Protein AF-A0A085ZNU3-F1 (afdb_monomer_lite)

Secondary structure (DSSP, 8-state):
-HHHHHHHHHHHHHHHHHHHHHHHHHHHHH----S-HHHHHHHHHHHHHHHHHHHHHHHHHHHHHHHGGGGGSHHHHHSHHHHHHHHHHHHHHHHHHHHHHHHHHHHTT---HHHHHHHHHHHHHHHHHHHHHHHHHHHHHHHHHHHHHHHH-

Sequence (153 aa):
MKKIVFRFWIINFLISIALFFIYRIVIAATKTFDGNFFEELIQILELLLNIGFALIYLIAMVISSFAILLNLIEKIRNNFYWSLLAFVGIPSFWVIFIIIKALIDALADNLSILTTLAIFSILYLFLTTIQFLLFRKKINKTLDIETKIEVTN

Organism: NCBI:txid362418

Foldseek 3Di:
DQVLLVVLLVVQLVLLVVLLVVLVVVVVVPDDDDDDPVVNVVVVVLVVVLVVVSVVSSVLSNVLSVLSVVCVDVVQVVDLVSNLCSQQVSLVVVLVVLVVVCVVCVVVVNNDSSVSVSVSSVVSNVVSNVSSVVSVVVVVVVVVVVVVVVVVD

Radius of gyration: 20.2 Å; chains: 1; bounding box: 60×24×59 Å

Structure (mmCIF, N/CA/C/O backbone):
data_AF-A0A085ZNU3-F1
#
_entry.id   AF-A0A085ZNU3-F1
#
loop_
_atom_site.group_PDB
_atom_site.id
_atom_site.type_symbol
_atom_site.label_atom_id
_atom_site.label_alt_id
_atom_site.label_comp_id
_atom_site.label_asym_id
_atom_site.label_entity_id
_atom_site.label_seq_id
_atom_site.pdbx_PDB_ins_code
_atom_site.Cartn_x
_atom_site.Cartn_y
_atom_site.Cartn_z
_atom_site.occupancy
_atom_site.B_iso_or_equiv
_atom_site.auth_seq_id
_atom_site.auth_comp_id
_atom_site.auth_asym_id
_atom_site.auth_atom_id
_atom_site.pdbx_PDB_model_num
ATOM 1 N N . MET A 1 1 ? -10.595 -2.964 20.293 1.00 87.25 1 MET A N 1
ATOM 2 C CA . MET A 1 1 ? -10.231 -2.304 19.009 1.00 87.25 1 MET A CA 1
ATOM 3 C C . MET A 1 1 ? -8.748 -2.386 18.597 1.00 87.25 1 MET A C 1
ATOM 5 O O . MET A 1 1 ? -8.494 -2.739 17.450 1.00 87.25 1 MET A O 1
ATOM 9 N N . LYS A 1 2 ? -7.757 -2.122 19.473 1.00 90.94 2 LYS A N 1
ATOM 10 C CA . LYS A 1 2 ? -6.314 -2.077 19.103 1.00 90.94 2 LYS A CA 1
ATOM 11 C C . LYS A 1 2 ? -5.798 -3.329 18.368 1.00 90.94 2 LYS A C 1
ATOM 13 O O . LYS A 1 2 ? -5.146 -3.209 17.338 1.00 90.94 2 LYS A O 1
ATOM 18 N N . LYS A 1 3 ? -6.166 -4.530 18.838 1.00 93.19 3 LYS A N 1
ATOM 19 C CA . LYS A 1 3 ? -5.802 -5.818 18.207 1.00 93.19 3 LYS A CA 1
ATOM 20 C C . LYS A 1 3 ? -6.279 -5.936 16.752 1.00 93.19 3 LYS A C 1
ATOM 22 O O . LYS A 1 3 ? -5.603 -6.558 15.941 1.00 93.19 3 LYS A O 1
ATOM 27 N N . ILE A 1 4 ? -7.429 -5.341 16.417 1.00 93.62 4 ILE A N 1
ATOM 28 C CA . ILE A 1 4 ? -7.954 -5.325 15.045 1.00 93.62 4 ILE A CA 1
ATOM 29 C C . ILE A 1 4 ? -7.039 -4.457 14.179 1.00 93.62 4 ILE A C 1
ATOM 31 O O . ILE A 1 4 ? -6.540 -4.943 13.173 1.00 93.62 4 ILE A O 1
ATOM 35 N N . VAL A 1 5 ? -6.751 -3.224 14.607 1.00 94.81 5 VAL A N 1
ATOM 36 C CA . VAL A 1 5 ? -5.871 -2.298 13.869 1.00 94.81 5 VAL A CA 1
ATOM 37 C C . VAL A 1 5 ? -4.495 -2.918 13.621 1.00 94.81 5 VAL A C 1
ATOM 39 O O . VAL A 1 5 ? -4.062 -2.983 12.475 1.00 94.81 5 VAL A O 1
ATOM 42 N N . PHE A 1 6 ? -3.856 -3.471 14.658 1.00 95.88 6 PHE A N 1
ATOM 43 C CA . PHE A 1 6 ? -2.556 -4.139 14.524 1.00 95.88 6 PHE A CA 1
ATOM 44 C C . PHE A 1 6 ? -2.590 -5.331 13.564 1.00 95.88 6 PHE A C 1
ATOM 46 O O . PHE A 1 6 ? -1.680 -5.491 12.757 1.00 95.88 6 PHE A O 1
ATOM 53 N N . ARG A 1 7 ? -3.647 -6.153 13.601 1.00 96.00 7 ARG A N 1
ATOM 54 C CA . ARG A 1 7 ? -3.801 -7.274 12.664 1.00 96.00 7 ARG A CA 1
ATOM 55 C C . ARG A 1 7 ? -3.842 -6.789 11.216 1.00 96.00 7 ARG A C 1
ATOM 57 O O . ARG A 1 7 ? -3.200 -7.386 10.359 1.00 96.00 7 ARG A O 1
ATOM 64 N N . PHE A 1 8 ? -4.604 -5.734 10.942 1.00 96.19 8 PHE A N 1
ATOM 65 C CA . PHE A 1 8 ? -4.698 -5.168 9.598 1.00 96.19 8 PHE A CA 1
ATOM 66 C C . PHE A 1 8 ? -3.382 -4.507 9.165 1.00 96.19 8 PHE A C 1
ATOM 68 O O . PHE A 1 8 ? -2.949 -4.723 8.039 1.00 96.19 8 PHE A O 1
ATOM 75 N N . TRP A 1 9 ? -2.689 -3.813 10.066 1.00 96.94 9 TRP A N 1
ATOM 76 C CA . TRP A 1 9 ? -1.348 -3.290 9.800 1.00 96.94 9 TRP A CA 1
ATOM 77 C C . TRP A 1 9 ? -0.354 -4.396 9.398 1.00 96.94 9 TRP A C 1
ATOM 79 O O . TRP A 1 9 ? 0.253 -4.299 8.334 1.00 96.94 9 TRP A O 1
ATOM 89 N N . ILE A 1 10 ? -0.260 -5.493 10.166 1.00 96.62 10 ILE A N 1
ATOM 90 C CA . ILE A 1 10 ? 0.638 -6.624 9.848 1.00 96.62 10 ILE A CA 1
ATOM 91 C C . ILE A 1 10 ? 0.309 -7.223 8.478 1.00 96.62 10 ILE A C 1
ATOM 93 O O . ILE A 1 10 ? 1.210 -7.486 7.689 1.00 96.62 10 ILE A O 1
ATOM 97 N N . ILE A 1 11 ? -0.977 -7.426 8.172 1.00 96.06 11 ILE A N 1
ATOM 98 C CA . ILE A 1 11 ? -1.389 -7.964 6.867 1.00 96.06 11 ILE A CA 1
ATOM 99 C C . ILE A 1 11 ? -0.941 -7.029 5.735 1.00 96.06 11 ILE A C 1
ATOM 101 O O . ILE A 1 11 ? -0.432 -7.507 4.728 1.00 96.06 11 ILE A O 1
ATOM 105 N N . ASN A 1 12 ? -1.090 -5.711 5.898 1.00 96.38 12 ASN A N 1
ATOM 106 C CA . ASN A 1 12 ? -0.682 -4.743 4.877 1.00 96.38 12 ASN A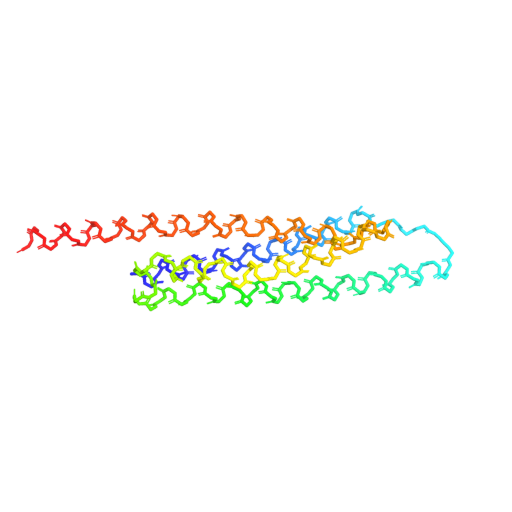 CA 1
ATOM 107 C C . ASN A 1 12 ? 0.843 -4.718 4.675 1.00 96.38 12 ASN A C 1
ATOM 109 O O . ASN A 1 12 ? 1.337 -4.712 3.546 1.00 96.38 12 ASN A O 1
ATOM 113 N N . PHE A 1 13 ? 1.588 -4.778 5.777 1.00 94.94 13 PHE A N 1
ATOM 114 C CA . PHE A 1 13 ? 3.041 -4.883 5.766 1.00 94.94 13 PHE A CA 1
ATOM 115 C C . PHE A 1 13 ? 3.513 -6.151 5.034 1.00 94.94 13 PHE A C 1
ATOM 117 O O . PHE A 1 13 ? 4.377 -6.080 4.161 1.00 94.94 13 PHE A O 1
ATOM 124 N N . LEU A 1 14 ? 2.890 -7.301 5.313 1.00 95.81 14 LEU A N 1
ATOM 125 C CA . LEU A 1 14 ? 3.184 -8.557 4.616 1.00 95.81 14 LEU A CA 1
ATOM 126 C C . LEU A 1 14 ? 2.823 -8.501 3.127 1.00 95.81 14 LEU A C 1
ATOM 128 O O . LEU A 1 14 ? 3.588 -9.008 2.313 1.00 95.81 14 LEU A O 1
ATOM 132 N N . ILE A 1 15 ? 1.707 -7.860 2.757 1.00 94.19 15 ILE A N 1
ATOM 133 C CA . ILE A 1 15 ? 1.345 -7.626 1.348 1.00 94.19 15 ILE A CA 1
ATOM 134 C C . ILE A 1 15 ? 2.434 -6.809 0.644 1.00 94.19 15 ILE A C 1
ATOM 136 O O . ILE A 1 15 ? 2.837 -7.165 -0.461 1.00 94.19 15 ILE A O 1
ATOM 140 N N . SER A 1 16 ? 2.939 -5.754 1.288 1.00 92.44 16 SER A N 1
ATOM 141 C CA . SER A 1 16 ? 4.003 -4.906 0.735 1.00 92.44 16 SER A CA 1
ATOM 142 C C . SER A 1 16 ? 5.280 -5.705 0.460 1.00 92.44 16 SER A C 1
ATOM 144 O O . SER A 1 16 ? 5.848 -5.620 -0.628 1.00 92.44 16 SER A O 1
ATOM 146 N N . ILE A 1 17 ? 5.695 -6.540 1.419 1.00 91.75 17 ILE A N 1
ATOM 147 C CA . ILE A 1 17 ? 6.855 -7.428 1.267 1.00 91.75 17 ILE A CA 1
ATOM 148 C C . ILE A 1 17 ? 6.615 -8.468 0.164 1.00 91.75 17 ILE A C 1
ATOM 150 O O . ILE A 1 17 ? 7.479 -8.678 -0.687 1.00 91.75 17 ILE A O 1
ATOM 154 N N . ALA A 1 18 ? 5.447 -9.112 0.157 1.00 93.38 18 ALA A N 1
ATOM 155 C CA . ALA A 1 18 ? 5.113 -10.138 -0.825 1.00 93.38 18 ALA A CA 1
ATOM 156 C C . ALA A 1 18 ? 5.123 -9.574 -2.251 1.00 93.38 18 ALA A C 1
ATOM 158 O O . ALA A 1 18 ? 5.757 -10.152 -3.132 1.00 93.38 18 ALA A O 1
ATOM 159 N N . LEU A 1 19 ? 4.488 -8.419 -2.474 1.00 90.94 19 LEU A N 1
ATOM 160 C CA . LEU A 1 19 ? 4.480 -7.756 -3.779 1.00 90.94 19 LEU A CA 1
ATOM 161 C C . LEU A 1 19 ? 5.887 -7.387 -4.246 1.00 90.94 19 LEU A C 1
ATOM 163 O O . LEU A 1 19 ? 6.185 -7.564 -5.423 1.00 90.94 19 LEU A O 1
ATOM 167 N N . PHE A 1 20 ? 6.763 -6.943 -3.343 1.00 90.31 20 PHE A N 1
ATOM 168 C CA . PHE A 1 20 ? 8.159 -6.672 -3.678 1.00 90.31 20 PHE A CA 1
ATOM 169 C C . PHE A 1 20 ? 8.898 -7.928 -4.163 1.00 90.31 20 PHE A C 1
ATOM 171 O O . PHE A 1 20 ? 9.569 -7.885 -5.195 1.00 90.31 20 PHE A O 1
ATOM 178 N N . PHE A 1 21 ? 8.755 -9.060 -3.468 1.00 89.12 21 PHE A N 1
ATOM 179 C CA . PHE A 1 21 ? 9.391 -10.309 -3.899 1.00 89.12 21 PHE A CA 1
ATOM 180 C C . PHE A 1 21 ? 8.837 -10.812 -5.235 1.00 89.12 21 PHE A C 1
ATOM 182 O O . PHE A 1 21 ? 9.619 -11.191 -6.105 1.00 89.12 21 PHE A O 1
ATOM 189 N N . ILE A 1 22 ? 7.517 -10.764 -5.432 1.00 90.38 22 ILE A N 1
ATOM 190 C CA . ILE A 1 22 ? 6.889 -11.156 -6.703 1.00 90.38 22 ILE A CA 1
ATOM 191 C C . ILE A 1 22 ? 7.387 -10.244 -7.835 1.00 90.38 22 ILE A C 1
ATOM 193 O O . ILE A 1 22 ? 7.805 -10.748 -8.874 1.00 90.38 22 ILE A O 1
ATOM 197 N N . TYR A 1 23 ? 7.430 -8.926 -7.623 1.00 85.94 23 TYR A N 1
ATOM 198 C CA . TYR A 1 23 ? 7.989 -7.967 -8.582 1.00 85.94 23 TYR A CA 1
ATOM 199 C C . TYR A 1 23 ? 9.434 -8.322 -8.963 1.00 85.94 23 TYR A C 1
ATOM 201 O O . TYR A 1 23 ? 9.776 -8.371 -10.144 1.00 85.94 23 TYR A O 1
ATOM 209 N N . ARG A 1 24 ? 10.283 -8.638 -7.976 1.00 85.25 24 ARG A N 1
ATOM 210 C CA . ARG A 1 24 ? 11.680 -9.032 -8.220 1.00 85.25 24 ARG A CA 1
ATOM 211 C C . ARG A 1 24 ? 11.795 -10.317 -9.034 1.00 85.25 24 ARG A C 1
ATOM 213 O O . ARG A 1 24 ? 12.642 -10.373 -9.922 1.00 85.25 24 ARG A O 1
ATOM 220 N N . ILE A 1 25 ? 10.957 -11.314 -8.754 1.00 85.06 25 ILE A N 1
ATOM 221 C CA . ILE A 1 25 ? 10.929 -12.577 -9.505 1.00 85.06 25 ILE A CA 1
ATOM 222 C C . ILE A 1 25 ? 10.514 -12.325 -10.957 1.00 85.06 25 ILE A C 1
ATOM 224 O O . ILE A 1 25 ? 11.186 -12.807 -11.865 1.00 85.06 25 ILE A O 1
ATOM 228 N N . VAL A 1 26 ? 9.458 -11.535 -11.182 1.00 83.75 26 VAL A N 1
ATOM 229 C CA . VAL A 1 26 ? 8.979 -11.195 -12.533 1.00 83.75 26 VAL A CA 1
ATOM 230 C C . VAL A 1 26 ? 10.084 -10.523 -13.345 1.00 83.75 26 VAL A C 1
ATOM 232 O O . VAL A 1 26 ? 10.346 -10.929 -14.470 1.00 83.75 26 VAL A O 1
ATOM 235 N N . ILE A 1 27 ? 10.791 -9.558 -12.755 1.00 79.12 27 ILE A N 1
ATOM 236 C CA . ILE A 1 27 ? 11.877 -8.854 -13.446 1.00 79.12 27 ILE A CA 1
ATOM 237 C C . ILE A 1 27 ? 13.075 -9.756 -13.733 1.00 79.12 27 ILE A C 1
ATOM 239 O O . ILE A 1 27 ? 13.662 -9.665 -14.812 1.00 79.12 27 ILE A O 1
ATOM 243 N N . ALA A 1 28 ? 13.443 -10.621 -12.787 1.00 77.75 28 ALA A N 1
ATOM 244 C CA . ALA A 1 28 ? 14.527 -11.576 -12.989 1.00 77.75 28 ALA A CA 1
ATOM 245 C C . ALA A 1 28 ? 14.204 -12.574 -14.113 1.00 77.75 28 ALA A C 1
ATOM 247 O O . ALA A 1 28 ? 15.091 -12.918 -14.883 1.00 77.75 28 ALA A O 1
ATOM 248 N N . ALA A 1 29 ? 12.940 -12.992 -14.241 1.00 76.50 29 ALA A N 1
ATOM 249 C CA . ALA A 1 29 ? 12.498 -13.905 -15.294 1.00 76.50 29 ALA A CA 1
ATOM 250 C C . ALA A 1 29 ? 12.469 -13.261 -16.693 1.00 76.50 29 ALA A C 1
ATOM 252 O O . ALA A 1 29 ? 12.546 -13.971 -17.690 1.00 76.50 29 ALA A O 1
ATOM 253 N N . THR A 1 30 ? 12.355 -11.932 -16.779 1.00 70.69 30 THR A N 1
ATOM 254 C CA . THR A 1 30 ? 12.273 -11.207 -18.060 1.00 70.69 30 THR A CA 1
ATOM 255 C C . THR A 1 30 ? 13.619 -10.767 -18.639 1.00 70.69 30 THR A C 1
ATOM 257 O O . THR A 1 30 ? 13.641 -10.283 -19.766 1.00 70.69 30 THR A O 1
ATOM 260 N N . LYS A 1 31 ? 14.735 -10.891 -17.905 1.00 67.31 31 LYS A N 1
ATOM 261 C CA . LYS A 1 31 ? 16.060 -10.468 -18.392 1.00 67.31 31 LYS A CA 1
ATOM 262 C C . LYS A 1 31 ? 16.875 -11.661 -18.896 1.00 67.31 31 LYS A C 1
ATOM 264 O O . LYS A 1 31 ? 17.201 -12.554 -18.120 1.00 67.31 31 LYS A O 1
ATOM 269 N N . THR A 1 32 ? 17.249 -11.636 -20.172 1.00 64.19 32 THR A N 1
ATOM 270 C CA . THR A 1 32 ? 18.228 -12.543 -20.787 1.00 64.19 32 THR A CA 1
ATOM 271 C C . THR A 1 32 ? 19.523 -11.778 -21.043 1.00 64.19 32 THR A C 1
ATOM 273 O O . THR A 1 32 ? 19.492 -10.724 -21.675 1.00 64.19 32 THR A O 1
ATOM 276 N N . PHE A 1 33 ? 20.646 -12.284 -20.528 1.00 65.19 33 PHE A N 1
ATOM 277 C CA . PHE A 1 33 ? 21.970 -11.729 -20.808 1.00 65.19 33 PHE A CA 1
ATOM 278 C C . PHE A 1 33 ? 22.476 -12.321 -22.120 1.00 65.19 33 PHE A C 1
ATOM 280 O O . PHE A 1 33 ? 23.063 -13.397 -22.120 1.00 65.19 33 PHE A O 1
ATOM 287 N N . ASP A 1 34 ? 22.208 -11.629 -23.220 1.00 67.31 34 ASP A N 1
ATOM 288 C CA . ASP A 1 34 ? 22.851 -11.875 -24.508 1.00 67.31 34 ASP A CA 1
ATOM 289 C C . ASP A 1 34 ? 23.507 -10.565 -24.957 1.00 67.31 34 ASP A C 1
ATOM 291 O O . ASP A 1 34 ? 22.882 -9.501 -24.874 1.00 67.31 34 ASP A O 1
ATOM 295 N N . GLY A 1 35 ? 24.770 -10.629 -25.389 1.00 72.88 35 GLY A N 1
ATOM 296 C CA . GLY A 1 35 ? 25.496 -9.461 -25.885 1.00 72.88 35 GLY A CA 1
ATOM 297 C C . GLY A 1 35 ? 27.016 -9.535 -25.744 1.00 72.88 35 GLY A C 1
ATOM 298 O O . GLY A 1 35 ? 27.583 -10.510 -25.256 1.00 72.88 35 GLY A O 1
ATOM 299 N N . ASN A 1 36 ? 27.689 -8.486 -26.207 1.00 86.12 36 ASN A N 1
ATOM 300 C CA . ASN A 1 36 ? 29.129 -8.278 -26.005 1.00 86.12 36 ASN A CA 1
ATOM 301 C C . ASN A 1 36 ? 29.416 -7.627 -24.627 1.00 86.12 36 ASN A C 1
ATOM 303 O O . ASN A 1 36 ? 28.514 -7.138 -23.953 1.00 86.12 36 ASN A O 1
ATOM 307 N N . PHE A 1 37 ? 30.685 -7.581 -24.199 1.00 84.06 37 PHE A N 1
ATOM 308 C CA . PHE A 1 37 ? 31.079 -7.098 -22.857 1.00 84.06 37 PHE A CA 1
ATOM 309 C C . PHE A 1 37 ? 30.545 -5.693 -22.500 1.00 84.06 37 PHE A C 1
ATOM 311 O O . PHE A 1 37 ? 30.263 -5.400 -21.339 1.00 84.06 37 PHE A O 1
ATOM 318 N N . PHE A 1 38 ? 30.400 -4.804 -23.490 1.00 84.56 38 PHE A N 1
ATOM 319 C CA . PHE A 1 38 ? 29.857 -3.461 -23.268 1.00 84.56 38 PHE A CA 1
ATOM 320 C C . PHE A 1 38 ? 28.339 -3.482 -23.032 1.00 84.56 38 PHE A C 1
ATOM 322 O O . PHE A 1 38 ? 27.847 -2.797 -22.133 1.00 84.56 38 PHE A O 1
ATOM 329 N N . GLU A 1 39 ? 27.601 -4.295 -23.789 1.00 81.69 39 GLU A N 1
ATOM 330 C CA . GLU A 1 39 ? 26.165 -4.517 -23.589 1.00 81.69 39 GLU A CA 1
ATOM 331 C C . GLU A 1 39 ? 25.884 -5.173 -22.232 1.00 81.69 39 GLU A C 1
ATOM 333 O O . GLU A 1 39 ? 24.995 -4.714 -21.512 1.00 81.69 39 GLU A O 1
ATOM 338 N N . GLU A 1 40 ? 26.688 -6.158 -21.820 1.00 81.25 40 GLU A N 1
ATOM 339 C CA . GLU A 1 40 ? 26.598 -6.762 -20.483 1.00 81.25 40 GLU A CA 1
ATOM 340 C C . GLU A 1 40 ? 26.778 -5.717 -19.368 1.00 81.25 40 GLU A C 1
ATOM 342 O O . GLU A 1 40 ? 26.025 -5.702 -18.390 1.00 81.25 40 GLU A O 1
ATOM 347 N N . LEU A 1 41 ? 27.732 -4.791 -19.522 1.00 83.38 41 LEU A N 1
ATOM 348 C CA . LEU A 1 41 ? 27.973 -3.727 -18.545 1.00 83.38 41 LEU A CA 1
ATOM 349 C C . LEU A 1 41 ? 26.787 -2.752 -18.440 1.00 83.38 41 LEU A C 1
ATOM 351 O O . LEU A 1 41 ? 26.405 -2.367 -17.329 1.00 83.38 41 LEU A O 1
ATOM 355 N N . ILE A 1 42 ? 26.161 -2.393 -19.566 1.00 82.25 42 ILE A N 1
ATOM 356 C CA . ILE A 1 42 ? 24.932 -1.582 -19.573 1.00 82.25 42 ILE A CA 1
ATOM 357 C C . ILE A 1 42 ? 23.774 -2.342 -18.912 1.00 82.25 42 ILE A C 1
ATOM 359 O O . ILE A 1 42 ? 23.069 -1.771 -18.075 1.00 82.25 42 ILE A O 1
ATOM 363 N N . GLN A 1 43 ? 23.607 -3.632 -19.213 1.00 76.50 43 GLN A N 1
ATOM 364 C CA . GLN A 1 43 ? 22.560 -4.467 -18.617 1.00 76.50 43 GLN A CA 1
ATOM 365 C C . GLN A 1 43 ? 22.716 -4.591 -17.088 1.00 76.50 43 GLN A C 1
ATOM 367 O O . GLN A 1 43 ? 21.715 -4.553 -16.360 1.00 76.50 43 GLN A O 1
ATOM 372 N N . ILE A 1 44 ? 23.953 -4.674 -16.576 1.00 79.94 44 ILE A N 1
ATOM 373 C CA . ILE A 1 44 ? 24.250 -4.656 -15.132 1.00 79.94 44 ILE A CA 1
ATOM 374 C C . ILE A 1 44 ? 23.878 -3.304 -14.507 1.00 79.94 44 ILE A C 1
ATOM 376 O O . ILE A 1 44 ? 23.257 -3.275 -13.439 1.00 79.94 44 ILE A O 1
ATOM 380 N N . LEU A 1 45 ? 24.216 -2.184 -15.153 1.00 81.19 45 LEU A N 1
ATOM 381 C CA . LEU A 1 45 ? 23.865 -0.852 -14.649 1.00 81.19 45 LEU A CA 1
ATOM 382 C C . LEU A 1 45 ? 22.343 -0.659 -14.586 1.00 81.19 45 LEU A C 1
ATOM 384 O O . LEU A 1 45 ? 21.814 -0.162 -13.590 1.00 81.19 45 LEU A O 1
ATOM 388 N N . GLU A 1 46 ? 21.626 -1.118 -15.608 1.00 77.12 46 GLU A N 1
ATOM 389 C CA . GLU A 1 46 ? 20.166 -1.081 -15.655 1.00 77.12 46 GLU A CA 1
ATOM 390 C C . GLU A 1 46 ? 19.533 -1.989 -14.583 1.00 77.12 46 GLU A C 1
ATOM 392 O O . GLU A 1 46 ? 18.529 -1.638 -13.957 1.00 77.12 46 GLU A O 1
ATOM 397 N N . LEU A 1 47 ? 20.135 -3.154 -14.311 1.00 77.38 47 LEU A N 1
ATOM 398 C CA . LEU A 1 47 ? 19.740 -4.019 -13.198 1.00 77.38 47 LEU A CA 1
ATOM 399 C C . LEU A 1 47 ? 19.924 -3.321 -11.842 1.00 77.38 47 LEU A C 1
ATOM 401 O O . LEU A 1 47 ? 19.033 -3.406 -10.991 1.00 77.38 47 LEU A O 1
ATOM 405 N N . LEU A 1 48 ? 21.046 -2.626 -11.640 1.00 79.06 48 LEU A N 1
ATOM 406 C CA . LEU A 1 48 ? 21.334 -1.906 -10.400 1.00 79.06 48 LEU A CA 1
ATOM 407 C C . LEU A 1 48 ? 20.350 -0.747 -10.185 1.00 79.06 48 LEU A C 1
ATOM 409 O O . LEU A 1 4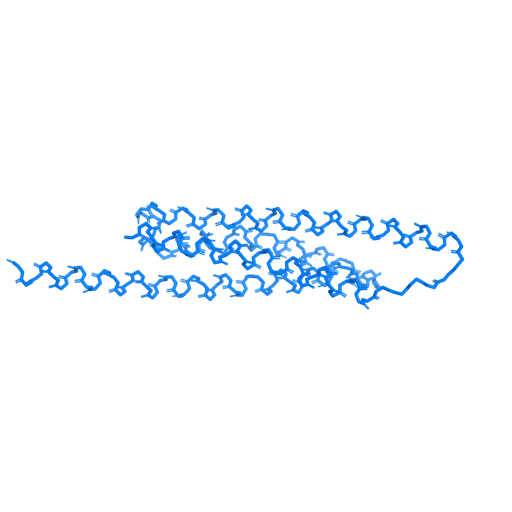8 ? 19.798 -0.594 -9.092 1.00 79.06 48 LEU A O 1
ATOM 413 N N . LEU A 1 49 ? 20.060 0.010 -11.246 1.00 79.31 49 LEU A N 1
ATOM 414 C CA . LEU A 1 49 ? 19.063 1.081 -11.236 1.00 79.31 49 LEU A CA 1
ATOM 415 C C . LEU A 1 49 ? 17.675 0.543 -10.851 1.00 79.31 49 LEU A C 1
ATOM 417 O O . LEU A 1 49 ? 16.984 1.115 -10.006 1.00 79.31 49 LEU A O 1
ATOM 421 N N . ASN A 1 50 ? 17.289 -0.602 -11.417 1.00 78.31 50 ASN A N 1
ATOM 422 C CA . ASN A 1 50 ? 16.023 -1.265 -11.123 1.00 78.31 50 ASN A CA 1
ATOM 423 C C . ASN A 1 50 ? 15.931 -1.731 -9.662 1.00 78.31 50 ASN A C 1
ATOM 425 O O . ASN A 1 50 ? 14.904 -1.535 -9.015 1.00 78.31 50 ASN A O 1
ATOM 429 N N . ILE A 1 51 ? 17.013 -2.289 -9.107 1.00 79.38 51 ILE A N 1
ATOM 430 C CA . ILE A 1 51 ? 17.083 -2.622 -7.675 1.00 79.38 51 ILE A CA 1
ATOM 431 C C . ILE A 1 51 ? 16.867 -1.364 -6.825 1.00 79.38 51 ILE A C 1
ATOM 433 O O . ILE A 1 51 ? 16.096 -1.410 -5.865 1.00 79.38 51 ILE A O 1
ATOM 437 N N . GLY A 1 52 ? 17.482 -0.241 -7.206 1.00 83.44 52 GLY A N 1
ATOM 438 C CA . GLY A 1 52 ? 17.283 1.051 -6.549 1.00 83.44 52 GLY A CA 1
ATOM 439 C C . GLY A 1 52 ? 15.815 1.487 -6.535 1.00 83.44 52 GLY A C 1
ATOM 440 O O . GLY A 1 52 ? 15.259 1.744 -5.466 1.00 83.44 52 GLY A O 1
ATOM 441 N N . PHE A 1 53 ? 15.152 1.497 -7.695 1.00 79.00 53 PHE A N 1
ATOM 442 C CA . PHE A 1 53 ? 13.728 1.848 -7.789 1.00 79.00 53 PHE A CA 1
ATOM 443 C C . PHE A 1 53 ? 12.823 0.887 -7.010 1.00 79.00 53 PHE A C 1
ATOM 445 O O . PHE A 1 53 ? 11.909 1.329 -6.312 1.00 79.00 53 PHE A O 1
ATOM 452 N N . ALA A 1 54 ? 13.104 -0.415 -7.069 1.00 80.75 54 ALA A N 1
ATOM 453 C CA . ALA A 1 54 ? 12.360 -1.433 -6.334 1.00 80.75 54 ALA A CA 1
ATOM 454 C C . ALA A 1 54 ? 12.455 -1.236 -4.813 1.00 80.75 54 ALA A C 1
ATOM 456 O O . ALA A 1 54 ? 11.467 -1.409 -4.099 1.00 80.75 54 ALA A O 1
ATOM 457 N N . LEU A 1 55 ? 13.638 -0.866 -4.314 1.00 86.38 55 LEU A N 1
ATOM 458 C CA . LEU A 1 55 ? 13.863 -0.583 -2.897 1.00 86.38 55 LEU A CA 1
ATOM 459 C C . LEU A 1 55 ? 13.139 0.686 -2.451 1.00 86.38 55 LEU A C 1
ATOM 461 O O . LEU A 1 55 ? 12.487 0.670 -1.409 1.00 86.38 55 LEU A O 1
ATOM 465 N N . ILE A 1 56 ? 13.202 1.760 -3.243 1.00 87.56 56 ILE A N 1
ATOM 466 C CA . ILE A 1 56 ? 12.458 2.997 -2.958 1.00 87.56 56 ILE A CA 1
ATOM 467 C C . ILE A 1 56 ? 10.957 2.701 -2.889 1.00 87.56 56 ILE A C 1
ATOM 469 O O . ILE A 1 56 ? 10.285 3.134 -1.952 1.00 87.56 56 ILE A O 1
ATOM 473 N N . TYR A 1 57 ? 10.444 1.909 -3.832 1.00 84.12 57 TYR A N 1
ATOM 474 C CA . TYR A 1 57 ? 9.054 1.465 -3.828 1.00 84.12 57 TYR A CA 1
ATOM 475 C C . TYR A 1 57 ? 8.706 0.663 -2.566 1.00 84.12 57 TYR A C 1
ATOM 477 O O . TYR A 1 57 ? 7.723 0.975 -1.897 1.00 84.12 57 TYR A O 1
ATOM 485 N N . LEU A 1 58 ? 9.531 -0.314 -2.174 1.00 88.31 58 LEU A N 1
ATOM 486 C CA . LEU A 1 58 ? 9.319 -1.072 -0.937 1.00 88.31 58 LEU A CA 1
ATOM 487 C C . LEU A 1 58 ? 9.283 -0.156 0.294 1.00 88.31 58 LEU A C 1
ATOM 489 O O . LEU A 1 58 ? 8.389 -0.288 1.128 1.00 88.31 58 LEU A O 1
ATOM 493 N N . ILE A 1 59 ? 10.219 0.789 0.401 1.00 90.94 59 ILE A N 1
ATOM 494 C CA . ILE A 1 59 ? 10.270 1.749 1.510 1.00 90.94 59 ILE A CA 1
ATOM 495 C C . ILE A 1 59 ? 8.988 2.586 1.546 1.00 90.94 59 ILE A C 1
ATOM 497 O O . ILE A 1 59 ? 8.363 2.701 2.601 1.00 90.94 59 ILE A O 1
ATOM 501 N N . ALA A 1 60 ? 8.552 3.117 0.403 1.00 89.25 60 ALA A N 1
ATOM 502 C CA . ALA A 1 60 ? 7.314 3.885 0.291 1.00 89.25 60 ALA A CA 1
ATOM 503 C C . ALA A 1 60 ? 6.084 3.087 0.754 1.00 89.25 60 ALA A C 1
ATOM 505 O O . ALA A 1 60 ? 5.216 3.605 1.462 1.00 89.25 60 ALA A O 1
ATOM 506 N N . MET A 1 61 ? 6.026 1.810 0.393 1.00 88.81 61 MET A N 1
ATOM 507 C CA . MET A 1 61 ? 4.934 0.896 0.728 1.00 88.81 61 MET A CA 1
ATOM 508 C C . MET A 1 61 ? 4.924 0.538 2.214 1.00 88.81 61 MET A C 1
ATOM 510 O O . MET A 1 61 ? 3.888 0.615 2.874 1.00 88.81 61 MET A O 1
ATOM 514 N N . VAL A 1 62 ? 6.098 0.250 2.775 1.00 91.31 62 VAL A N 1
ATOM 515 C CA . VAL A 1 62 ? 6.270 0.018 4.212 1.00 91.31 62 VAL A CA 1
ATOM 516 C C . VAL A 1 62 ? 5.868 1.260 5.004 1.00 91.31 62 VAL A C 1
ATOM 518 O O . VAL A 1 62 ? 5.072 1.138 5.934 1.00 91.31 62 VAL A O 1
ATOM 521 N N . ILE A 1 63 ? 6.326 2.454 4.614 1.00 91.00 63 ILE A N 1
ATOM 522 C CA . ILE A 1 63 ? 5.907 3.722 5.237 1.00 91.00 63 ILE A CA 1
ATOM 523 C C . ILE A 1 63 ? 4.389 3.902 5.131 1.00 91.00 63 ILE A C 1
ATOM 525 O O . ILE A 1 63 ? 3.737 4.253 6.114 1.00 91.00 63 ILE A O 1
ATOM 529 N N . SER A 1 64 ? 3.809 3.601 3.969 1.00 89.50 64 SER A N 1
ATOM 530 C CA . SER A 1 64 ? 2.361 3.672 3.769 1.00 89.50 64 SER A CA 1
ATOM 531 C C . SER A 1 64 ? 1.604 2.732 4.705 1.00 89.50 64 SER A C 1
ATOM 533 O O . SER A 1 64 ? 0.555 3.108 5.221 1.00 89.50 64 SER A O 1
ATOM 535 N N . SER A 1 65 ? 2.148 1.545 4.991 1.00 92.06 65 SER A N 1
ATOM 536 C CA . SER A 1 65 ? 1.525 0.606 5.926 1.00 92.06 65 SER A CA 1
ATOM 537 C C . SER A 1 65 ? 1.374 1.218 7.322 1.00 92.06 65 SER A C 1
ATOM 539 O O . SER A 1 65 ? 0.323 1.065 7.943 1.00 92.06 65 SER A O 1
ATOM 541 N N . PHE A 1 66 ? 2.354 1.997 7.800 1.00 93.75 66 PHE A N 1
ATOM 542 C CA . PHE A 1 66 ? 2.284 2.655 9.110 1.00 93.75 66 PHE A CA 1
ATOM 543 C C . PHE A 1 66 ? 1.122 3.647 9.222 1.00 93.75 66 PHE A C 1
ATOM 545 O O . PHE A 1 66 ? 0.603 3.831 10.325 1.00 93.75 66 PHE A O 1
ATOM 552 N N . ALA A 1 67 ? 0.642 4.222 8.115 1.00 94.25 67 ALA A N 1
ATOM 553 C CA . ALA A 1 67 ? -0.534 5.091 8.137 1.00 94.25 67 ALA A CA 1
ATOM 554 C C . ALA A 1 67 ? -1.784 4.366 8.663 1.00 94.25 67 ALA A C 1
ATOM 556 O O . ALA A 1 67 ? -2.609 4.984 9.334 1.00 94.25 67 ALA A O 1
ATOM 557 N N . ILE A 1 68 ? -1.885 3.041 8.497 1.00 94.81 68 ILE A N 1
ATOM 558 C CA . ILE A 1 68 ? -2.992 2.242 9.046 1.00 94.81 68 ILE A CA 1
ATOM 559 C C . ILE A 1 68 ? -3.060 2.360 10.574 1.00 94.81 68 ILE A C 1
ATOM 561 O O . ILE A 1 68 ? -4.162 2.364 11.134 1.00 94.81 68 ILE A O 1
ATOM 565 N N . LEU A 1 69 ? -1.919 2.526 11.256 1.00 95.81 69 LEU A N 1
ATOM 566 C CA . LEU A 1 69 ? -1.864 2.692 12.711 1.00 95.81 69 LEU A CA 1
ATOM 567 C C . LEU A 1 69 ? -2.529 3.988 13.193 1.00 95.81 69 LEU A C 1
ATOM 569 O O . LEU A 1 69 ? -2.909 4.058 14.360 1.00 95.81 69 LEU A O 1
ATOM 573 N N . LEU A 1 70 ? -2.781 4.970 12.319 1.00 95.00 70 LEU A N 1
ATOM 574 C CA . LEU A 1 70 ? -3.593 6.146 12.659 1.00 95.00 70 LEU A CA 1
ATOM 575 C C . LEU A 1 70 ? -5.010 5.754 13.110 1.00 95.00 70 LEU A C 1
ATOM 577 O O . LEU A 1 70 ? -5.613 6.446 13.927 1.00 95.00 70 LEU A O 1
ATOM 581 N N . ASN A 1 71 ? -5.515 4.590 12.684 1.00 95.19 71 ASN A N 1
ATOM 582 C CA . ASN A 1 71 ? -6.783 4.035 13.167 1.00 95.19 71 ASN A CA 1
ATOM 583 C C . ASN A 1 71 ? -6.745 3.559 14.637 1.00 95.19 71 ASN A C 1
ATOM 585 O O . ASN A 1 71 ? -7.766 3.114 15.172 1.00 95.19 71 ASN A O 1
ATOM 589 N N . LEU A 1 72 ? -5.600 3.637 15.326 1.00 94.12 72 LEU A N 1
ATOM 590 C CA . LEU A 1 72 ? -5.555 3.525 16.788 1.00 94.12 72 LEU A CA 1
ATOM 591 C C . LEU A 1 72 ? -6.270 4.710 17.457 1.00 94.12 72 LEU A C 1
ATOM 593 O O . LEU A 1 72 ? -6.834 4.535 18.538 1.00 94.12 72 LEU A O 1
ATOM 597 N N . ILE A 1 73 ? -6.305 5.874 16.798 1.00 95.25 73 ILE A N 1
ATOM 598 C CA . ILE A 1 73 ? -7.022 7.069 17.247 1.00 95.25 73 ILE A CA 1
ATOM 599 C C . ILE A 1 73 ? -8.508 6.911 16.915 1.00 95.25 73 ILE A C 1
ATOM 601 O O . ILE A 1 73 ? -8.895 6.734 15.761 1.00 95.25 73 ILE A O 1
ATOM 605 N N . GLU A 1 74 ? -9.366 7.015 17.927 1.00 92.56 74 GLU A N 1
ATOM 606 C CA . GLU A 1 74 ? -10.799 6.725 17.786 1.00 92.56 74 GLU A CA 1
ATOM 607 C C . GLU A 1 74 ? -11.515 7.682 16.833 1.00 92.56 74 GLU A C 1
ATOM 609 O O . GLU A 1 74 ? -12.336 7.247 16.029 1.00 92.56 74 GLU A O 1
ATOM 614 N N . LYS A 1 75 ? -11.142 8.970 16.857 1.00 93.25 75 LYS A N 1
ATOM 615 C CA . LYS A 1 75 ? -11.674 9.993 15.942 1.00 93.25 75 LYS A CA 1
ATOM 616 C C . LYS A 1 75 ? -11.422 9.636 14.472 1.00 93.25 75 LYS A C 1
ATOM 618 O O . LYS A 1 75 ? -12.313 9.798 13.644 1.00 93.25 75 LYS A O 1
ATOM 623 N N . ILE A 1 76 ? -10.229 9.118 14.166 1.00 93.19 76 ILE A N 1
ATOM 624 C CA . ILE A 1 76 ? -9.843 8.690 12.813 1.00 93.19 76 ILE A CA 1
ATOM 625 C C . ILE A 1 76 ? -10.575 7.403 12.449 1.00 93.19 76 ILE A C 1
ATOM 627 O O . ILE A 1 76 ? -11.194 7.322 11.396 1.00 93.19 76 ILE A O 1
ATOM 631 N N . ARG A 1 77 ? -10.552 6.415 13.346 1.00 94.50 77 ARG A N 1
ATOM 632 C CA . ARG A 1 77 ? -11.171 5.100 13.150 1.00 94.50 77 ARG A CA 1
ATOM 633 C C . ARG A 1 77 ? -12.670 5.177 12.866 1.00 94.50 77 ARG A C 1
ATOM 635 O O . ARG A 1 77 ? -13.187 4.452 12.014 1.00 94.50 77 ARG A O 1
ATOM 642 N N . ASN A 1 78 ? -13.373 6.008 13.628 1.00 91.75 78 ASN A N 1
ATOM 643 C CA . ASN A 1 78 ? -14.827 6.079 13.570 1.00 91.75 78 ASN A CA 1
ATOM 644 C C . ASN A 1 78 ? -15.292 6.886 12.351 1.00 91.75 78 ASN A C 1
ATOM 646 O O . ASN A 1 78 ? -16.339 6.569 11.786 1.00 91.75 78 ASN A O 1
ATOM 650 N N . ASN A 1 79 ? -14.489 7.846 11.882 1.00 95.06 79 ASN A N 1
ATOM 651 C CA . ASN A 1 79 ? -14.760 8.578 10.653 1.00 95.06 79 ASN A CA 1
ATOM 652 C C . ASN A 1 79 ? -14.352 7.761 9.414 1.00 95.06 79 ASN A C 1
ATOM 654 O O . ASN A 1 79 ? -13.203 7.354 9.258 1.00 95.06 79 ASN A O 1
ATOM 658 N N . PHE A 1 80 ? -15.302 7.549 8.504 1.00 93.94 80 PHE A N 1
ATOM 659 C CA . PHE A 1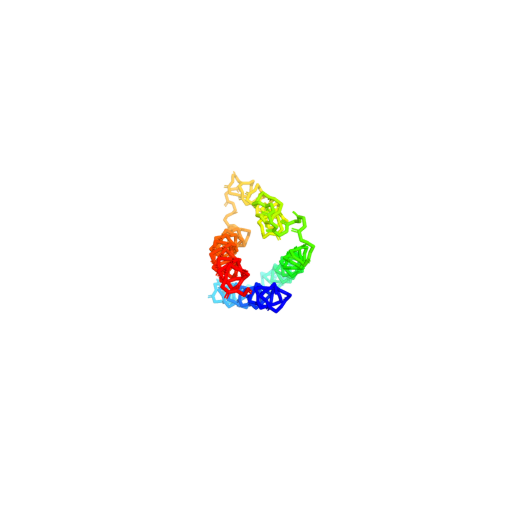 80 ? -15.079 6.766 7.290 1.00 93.94 80 PHE A CA 1
ATOM 660 C C . PHE A 1 80 ? -13.954 7.328 6.409 1.00 93.94 80 PHE A C 1
ATOM 662 O O . PHE A 1 80 ? -13.082 6.572 5.989 1.00 93.94 80 PHE A O 1
ATOM 669 N N . TYR A 1 81 ? -13.944 8.640 6.163 1.00 95.19 81 TYR A N 1
ATOM 670 C CA . TYR A 1 81 ? -13.005 9.283 5.242 1.00 95.19 81 TYR A CA 1
ATOM 671 C C . TYR A 1 81 ? -11.583 9.321 5.797 1.00 95.19 81 TYR A C 1
ATOM 673 O O . TYR A 1 81 ? -10.640 8.996 5.081 1.00 95.19 81 TYR A O 1
ATOM 681 N N . TRP A 1 82 ? -11.417 9.649 7.082 1.00 95.38 82 TRP A N 1
ATOM 682 C CA . TRP A 1 82 ? -10.095 9.638 7.721 1.00 95.38 82 TRP A CA 1
ATOM 683 C C . TRP A 1 82 ? -9.517 8.226 7.802 1.00 95.38 82 TRP A C 1
ATOM 685 O O . TRP A 1 82 ? -8.330 8.026 7.542 1.00 95.38 82 TRP A O 1
ATOM 695 N N . SER A 1 83 ? -10.361 7.238 8.108 1.00 94.81 83 SER A N 1
ATOM 696 C CA . SER A 1 83 ? -9.966 5.833 8.090 1.00 94.81 83 SER A CA 1
ATOM 697 C C . SER A 1 83 ? -9.579 5.380 6.679 1.00 94.81 83 SER A C 1
ATOM 699 O O . SER A 1 83 ? -8.525 4.776 6.514 1.00 94.81 83 SER A O 1
ATOM 701 N N . LEU A 1 84 ? -10.359 5.733 5.651 1.00 96.12 84 LEU A N 1
ATOM 702 C CA . LEU A 1 84 ? -10.035 5.437 4.252 1.00 96.12 84 LEU A CA 1
ATOM 703 C C . LEU A 1 84 ? -8.693 6.060 3.849 1.00 96.12 84 LEU A C 1
ATOM 705 O O . LEU A 1 84 ? -7.851 5.380 3.266 1.00 96.12 84 LEU A O 1
ATOM 709 N N . LEU A 1 85 ? -8.461 7.325 4.203 1.00 94.69 85 LEU A N 1
ATOM 710 C CA . LEU A 1 85 ? -7.222 8.030 3.880 1.00 94.69 85 LEU A CA 1
ATOM 711 C C . LEU A 1 85 ? -5.997 7.372 4.534 1.00 94.69 85 LEU A C 1
ATOM 713 O O . LEU A 1 85 ? -4.940 7.293 3.916 1.00 94.69 85 LEU A O 1
ATOM 717 N N . ALA A 1 86 ? -6.149 6.830 5.743 1.00 95.00 86 ALA A N 1
ATOM 718 C CA . ALA A 1 86 ? -5.097 6.078 6.422 1.00 95.00 86 ALA A CA 1
ATOM 719 C C . ALA A 1 86 ? -4.725 4.759 5.713 1.00 95.00 86 ALA A C 1
ATOM 721 O O . ALA A 1 86 ? -3.604 4.286 5.867 1.00 95.00 86 ALA A O 1
ATOM 722 N N . PHE A 1 87 ? -5.641 4.165 4.942 1.00 94.44 87 PHE A N 1
ATOM 723 C CA . PHE A 1 87 ? -5.352 2.981 4.128 1.00 94.44 87 PHE A CA 1
ATOM 724 C C . PHE A 1 87 ? -4.835 3.362 2.741 1.00 94.44 87 PHE A C 1
ATOM 726 O O . PHE A 1 87 ? -3.845 2.809 2.284 1.00 94.44 87 PHE A O 1
ATOM 733 N N . VAL A 1 88 ? -5.497 4.294 2.057 1.00 94.75 88 VAL A N 1
ATOM 734 C CA . VAL A 1 88 ? -5.326 4.479 0.608 1.00 94.75 88 VAL A CA 1
ATOM 735 C C . VAL A 1 88 ? -4.622 5.793 0.259 1.00 94.75 88 VAL A C 1
ATOM 737 O O . VAL A 1 88 ? -4.103 5.923 -0.843 1.00 94.75 88 VAL A O 1
ATOM 740 N N . GLY A 1 89 ? -4.539 6.758 1.180 1.00 92.00 89 GLY A N 1
ATOM 741 C CA . GLY A 1 89 ? -4.038 8.111 0.910 1.00 92.00 89 GLY A CA 1
ATOM 742 C C . GLY A 1 89 ? -2.580 8.152 0.458 1.00 92.00 89 GLY A C 1
ATOM 743 O O . GLY A 1 89 ? -2.304 8.540 -0.676 1.00 92.00 89 GLY A O 1
ATOM 744 N N . ILE A 1 90 ? -1.650 7.716 1.318 1.00 88.75 90 ILE A N 1
ATOM 745 C CA . ILE A 1 90 ? -0.214 7.695 0.979 1.00 88.75 90 ILE A CA 1
ATOM 746 C C . ILE A 1 90 ? 0.062 6.786 -0.233 1.00 88.75 90 ILE A C 1
ATOM 748 O O . ILE A 1 90 ? 0.729 7.248 -1.161 1.00 88.75 90 ILE A O 1
ATOM 752 N N . PRO A 1 91 ? -0.486 5.552 -0.308 1.00 89.56 91 PRO A N 1
ATOM 753 C CA . PRO A 1 91 ? -0.337 4.715 -1.496 1.00 89.56 91 PRO A CA 1
ATOM 754 C C . PRO A 1 91 ? -0.799 5.392 -2.786 1.00 89.56 91 PRO A C 1
ATOM 756 O O . PRO A 1 91 ? -0.102 5.312 -3.792 1.00 89.56 91 PRO A O 1
ATOM 759 N N . SER A 1 92 ? -1.940 6.090 -2.767 1.00 91.56 92 SER A N 1
ATOM 760 C CA . SER A 1 92 ? -2.486 6.735 -3.970 1.00 91.56 92 SER A CA 1
ATOM 761 C C . SER A 1 92 ? -1.539 7.782 -4.526 1.00 91.56 92 SER A C 1
ATOM 763 O O . SER A 1 92 ? -1.325 7.823 -5.734 1.00 91.56 92 SER A O 1
ATOM 765 N N . PHE A 1 93 ? -0.935 8.593 -3.655 1.00 90.31 93 PHE A N 1
ATOM 766 C CA . PHE A 1 93 ? 0.037 9.597 -4.076 1.00 90.31 93 PHE A CA 1
ATOM 767 C C . PHE A 1 93 ? 1.212 8.963 -4.837 1.00 90.31 93 PHE A C 1
ATOM 769 O O . PHE A 1 93 ? 1.570 9.421 -5.923 1.00 90.31 93 PHE A O 1
ATOM 776 N N . TRP A 1 94 ? 1.752 7.859 -4.314 1.00 87.62 94 TRP A N 1
ATOM 777 C CA . TRP A 1 94 ? 2.836 7.119 -4.964 1.00 87.62 94 TRP A CA 1
ATOM 778 C C . TRP A 1 94 ? 2.425 6.511 -6.299 1.00 87.62 94 TRP A C 1
ATOM 780 O O . TRP A 1 94 ? 3.169 6.617 -7.274 1.00 87.62 94 TRP A O 1
ATOM 790 N N . VAL A 1 95 ? 1.239 5.906 -6.372 1.00 89.25 95 VAL A N 1
ATOM 791 C CA . VAL A 1 95 ? 0.764 5.303 -7.621 1.00 89.25 95 VAL A CA 1
ATOM 792 C C . VAL A 1 95 ? 0.548 6.362 -8.697 1.00 89.25 95 VAL A C 1
ATOM 794 O O . VAL A 1 95 ? 0.961 6.150 -9.832 1.00 89.25 95 VAL A O 1
ATOM 797 N N . ILE A 1 96 ? -0.026 7.519 -8.352 1.00 90.44 96 ILE A N 1
ATOM 798 C CA . ILE A 1 96 ? -0.204 8.629 -9.300 1.00 90.44 96 ILE A CA 1
ATOM 799 C C . ILE A 1 96 ? 1.153 9.080 -9.852 1.00 90.44 96 ILE A C 1
ATOM 801 O O . ILE A 1 96 ? 1.302 9.219 -11.065 1.00 90.44 96 ILE A O 1
ATOM 805 N N . PHE A 1 97 ? 2.158 9.251 -8.987 1.00 87.62 97 PHE A N 1
ATOM 806 C CA . PHE A 1 97 ? 3.507 9.628 -9.413 1.00 87.62 97 PHE A CA 1
ATOM 807 C C . PHE A 1 97 ? 4.122 8.606 -10.384 1.00 87.62 97 PHE A C 1
ATOM 809 O O . PHE A 1 97 ? 4.647 8.990 -11.433 1.00 87.62 97 PHE A O 1
ATOM 816 N N . ILE A 1 98 ? 4.022 7.311 -10.067 1.00 86.81 98 ILE A N 1
ATOM 817 C CA . ILE A 1 98 ? 4.558 6.229 -10.907 1.00 86.81 98 ILE A CA 1
ATOM 818 C C . ILE A 1 98 ? 3.821 6.161 -12.248 1.00 86.81 98 ILE A C 1
ATOM 820 O O . ILE A 1 98 ? 4.472 6.034 -13.280 1.00 86.81 98 ILE A O 1
ATOM 824 N N . ILE A 1 99 ? 2.492 6.295 -12.258 1.00 87.56 99 ILE A N 1
ATOM 825 C CA . ILE A 1 99 ? 1.692 6.288 -13.492 1.00 87.56 99 ILE A CA 1
ATOM 826 C C . ILE A 1 99 ? 2.078 7.457 -14.400 1.00 87.56 99 ILE A C 1
ATOM 828 O O . ILE A 1 99 ? 2.278 7.245 -15.591 1.00 87.56 99 ILE A O 1
ATOM 832 N N . ILE A 1 100 ? 2.226 8.673 -13.862 1.00 87.00 100 ILE A N 1
ATOM 833 C CA . ILE A 1 100 ? 2.640 9.839 -14.660 1.00 87.00 100 ILE A CA 1
ATOM 834 C C . ILE A 1 100 ? 4.002 9.582 -15.308 1.00 87.00 100 ILE A C 1
ATOM 836 O O . ILE A 1 100 ? 4.175 9.835 -16.498 1.00 87.00 100 ILE A O 1
ATOM 840 N N . LYS A 1 101 ? 4.962 9.048 -14.546 1.00 82.88 101 LYS A N 1
ATOM 841 C CA . LYS A 1 101 ? 6.285 8.715 -15.081 1.00 82.88 101 LYS A CA 1
ATOM 842 C C . LYS A 1 101 ? 6.227 7.606 -16.132 1.00 82.88 101 LYS A C 1
ATOM 844 O O . LYS A 1 101 ? 6.825 7.762 -17.188 1.00 82.88 101 LYS A O 1
ATOM 849 N N . ALA A 1 102 ? 5.456 6.549 -15.890 1.00 83.62 102 ALA A N 1
ATOM 850 C CA . ALA A 1 102 ? 5.273 5.463 -16.848 1.00 83.62 102 ALA A CA 1
ATOM 851 C C . ALA A 1 102 ? 4.599 5.936 -18.149 1.00 83.62 102 ALA A C 1
ATOM 853 O O . ALA A 1 102 ? 4.947 5.458 -19.223 1.00 83.62 102 ALA A O 1
ATOM 854 N N . LEU A 1 103 ? 3.662 6.887 -18.072 1.00 83.19 103 LEU A N 1
ATOM 855 C CA . LEU A 1 103 ? 3.029 7.491 -19.247 1.00 83.19 103 LEU A CA 1
ATOM 856 C C . LEU A 1 103 ? 4.021 8.321 -20.067 1.00 83.19 103 LEU A C 1
ATOM 858 O O . LEU A 1 103 ? 4.013 8.221 -21.289 1.00 83.19 103 LEU A O 1
ATOM 862 N N . ILE A 1 104 ? 4.877 9.111 -19.409 1.00 8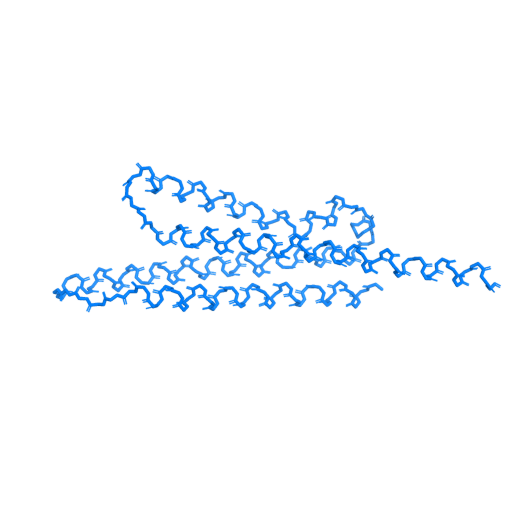2.44 104 ILE A N 1
ATOM 863 C CA . ILE A 1 104 ? 5.935 9.882 -20.082 1.00 82.44 104 ILE A CA 1
ATOM 864 C C . ILE A 1 104 ? 6.899 8.939 -20.816 1.00 82.44 104 ILE A C 1
ATOM 866 O O . ILE A 1 104 ? 7.222 9.196 -21.973 1.00 82.44 104 ILE A O 1
ATOM 870 N N . ASP A 1 105 ? 7.306 7.837 -20.180 1.00 77.44 105 ASP A N 1
ATOM 871 C CA . ASP A 1 105 ? 8.180 6.830 -20.798 1.00 77.44 105 ASP A CA 1
ATOM 872 C C . ASP A 1 105 ? 7.497 6.135 -21.992 1.00 77.44 105 ASP A C 1
ATOM 874 O O . ASP A 1 105 ? 8.114 5.952 -23.041 1.00 77.44 105 ASP A O 1
ATOM 878 N N . ALA A 1 106 ? 6.206 5.802 -21.866 1.00 77.31 106 ALA A N 1
ATOM 879 C CA . ALA A 1 106 ? 5.428 5.178 -22.938 1.00 77.31 106 ALA A CA 1
ATOM 880 C C . ALA A 1 106 ? 5.238 6.103 -24.153 1.00 77.31 106 ALA A C 1
ATOM 882 O O . ALA A 1 106 ? 5.278 5.639 -25.286 1.00 77.31 106 ALA A O 1
ATOM 883 N N . LEU A 1 107 ? 5.074 7.412 -23.931 1.00 79.19 107 LEU A N 1
ATOM 884 C CA . LEU A 1 107 ? 5.035 8.428 -24.995 1.00 79.19 107 LEU A CA 1
ATOM 885 C C . LEU A 1 107 ? 6.371 8.558 -25.745 1.00 79.19 107 LEU A C 1
ATOM 887 O O . LEU A 1 107 ? 6.390 9.069 -26.861 1.00 79.19 107 LEU A O 1
ATOM 891 N N . ALA A 1 108 ? 7.471 8.110 -25.138 1.00 78.00 108 ALA A N 1
ATOM 892 C CA . ALA A 1 108 ? 8.803 8.086 -25.731 1.00 78.00 108 ALA A CA 1
ATOM 893 C C . ALA A 1 108 ? 9.172 6.713 -26.341 1.00 78.00 108 ALA A C 1
ATOM 895 O O . ALA A 1 108 ? 10.356 6.463 -26.560 1.00 78.00 108 ALA A O 1
ATOM 896 N N . ASP A 1 109 ? 8.188 5.828 -26.575 1.00 63.59 109 ASP A N 1
ATOM 897 C CA . ASP A 1 109 ? 8.331 4.458 -27.114 1.00 63.59 109 ASP A CA 1
ATOM 898 C C . ASP A 1 109 ? 9.290 3.534 -26.333 1.00 63.59 109 ASP A C 1
ATOM 900 O O . ASP A 1 109 ? 9.713 2.482 -26.813 1.00 63.59 109 ASP A O 1
ATOM 904 N N . ASN A 1 110 ? 9.576 3.866 -25.072 1.00 63.22 110 ASN A N 1
ATOM 905 C CA . ASN A 1 110 ? 10.370 3.033 -24.175 1.00 63.22 110 ASN A CA 1
ATOM 906 C C . ASN A 1 110 ? 9.441 2.327 -23.180 1.00 63.22 110 ASN A C 1
ATOM 908 O O . ASN A 1 110 ? 9.183 2.826 -22.082 1.00 63.22 110 ASN A O 1
ATOM 912 N N . LEU A 1 111 ? 8.928 1.149 -23.552 1.00 58.06 111 LEU A N 1
ATOM 913 C CA . LEU A 1 111 ? 8.199 0.272 -22.626 1.00 58.06 111 LEU A CA 1
ATOM 914 C C . LEU A 1 111 ? 9.157 -0.204 -21.524 1.00 58.06 111 LEU A C 1
ATOM 916 O O . LEU A 1 111 ? 9.964 -1.113 -21.696 1.00 58.06 111 LEU A O 1
ATOM 920 N N . SER A 1 112 ? 9.088 0.498 -20.399 1.00 67.88 112 SER A N 1
ATOM 921 C CA . SER A 1 112 ? 10.095 0.517 -19.344 1.00 67.88 112 SER A CA 1
ATOM 922 C C . SER A 1 112 ? 9.688 -0.359 -18.156 1.00 67.88 112 SER A C 1
ATOM 924 O O . SER A 1 112 ? 8.517 -0.659 -17.920 1.00 67.88 112 SER A O 1
ATOM 926 N N . ILE A 1 113 ? 10.675 -0.708 -17.332 1.00 68.38 113 ILE A N 1
ATOM 927 C CA . ILE A 1 113 ? 10.521 -1.271 -15.980 1.00 68.38 113 ILE A CA 1
ATOM 928 C C . ILE A 1 113 ? 9.459 -0.519 -15.151 1.00 68.38 113 ILE A C 1
ATOM 930 O O . ILE A 1 113 ? 8.779 -1.125 -14.315 1.00 68.38 113 ILE A O 1
ATOM 934 N N . LEU A 1 114 ? 9.273 0.783 -15.403 1.00 75.75 114 LEU A N 1
ATOM 935 C CA . LEU A 1 114 ? 8.234 1.590 -14.764 1.00 75.75 114 LEU A CA 1
ATOM 936 C C . LEU A 1 114 ? 6.812 1.082 -15.024 1.00 75.75 114 LEU A C 1
ATOM 938 O O . LEU A 1 114 ? 5.965 1.211 -14.142 1.00 75.75 114 LEU A O 1
ATOM 942 N N . THR A 1 115 ? 6.535 0.484 -16.182 1.00 79.56 115 THR A N 1
ATOM 943 C CA . THR A 1 115 ? 5.212 -0.067 -16.501 1.00 79.56 115 THR A CA 1
ATOM 944 C C . THR A 1 115 ? 4.900 -1.267 -15.609 1.00 79.56 115 THR A C 1
ATOM 946 O O . THR A 1 115 ? 3.825 -1.337 -15.011 1.00 79.56 115 THR A O 1
ATOM 949 N N . THR A 1 116 ? 5.868 -2.169 -15.421 1.00 81.44 116 THR A N 1
ATOM 950 C CA . THR A 1 116 ? 5.745 -3.290 -14.476 1.00 81.44 116 THR A CA 1
ATOM 951 C C . THR A 1 116 ? 5.572 -2.773 -13.049 1.00 81.44 116 THR A C 1
ATOM 953 O O . THR A 1 116 ? 4.680 -3.226 -12.331 1.00 81.44 116 THR A O 1
ATOM 956 N N . LEU A 1 117 ? 6.353 -1.768 -12.642 1.00 84.12 117 LEU A N 1
ATOM 957 C CA . LEU A 1 117 ? 6.218 -1.142 -11.324 1.00 84.12 117 LEU A CA 1
ATOM 958 C C . LEU A 1 117 ? 4.829 -0.504 -11.119 1.00 84.12 117 LEU A C 1
ATOM 960 O O . LEU A 1 117 ? 4.247 -0.618 -10.035 1.00 84.12 117 LEU A O 1
ATOM 964 N N . ALA A 1 118 ? 4.262 0.121 -12.154 1.00 86.75 118 ALA A N 1
ATOM 965 C CA . ALA A 1 118 ? 2.923 0.705 -12.124 1.00 86.75 118 ALA A CA 1
ATOM 966 C C . ALA A 1 118 ? 1.836 -0.362 -11.909 1.00 86.75 118 ALA A C 1
ATOM 968 O O . ALA A 1 118 ? 0.946 -0.164 -11.081 1.00 86.75 118 ALA A O 1
ATOM 969 N N . ILE A 1 119 ? 1.937 -1.518 -12.574 1.00 87.50 119 ILE A N 1
ATOM 970 C CA . ILE A 1 119 ? 0.996 -2.638 -12.396 1.00 87.50 119 ILE A CA 1
ATOM 971 C C . ILE A 1 119 ? 0.996 -3.120 -10.939 1.00 87.50 119 ILE A C 1
ATOM 973 O O . ILE A 1 119 ? -0.066 -3.237 -10.323 1.00 87.50 119 ILE A O 1
ATOM 977 N N . PHE A 1 120 ? 2.177 -3.344 -10.355 1.00 89.31 120 PHE A N 1
ATOM 978 C CA . PHE A 1 120 ? 2.298 -3.756 -8.951 1.00 89.31 120 PHE A CA 1
ATOM 979 C C . PHE A 1 120 ? 1.780 -2.686 -7.979 1.00 89.31 120 PHE A C 1
ATOM 981 O O . PHE A 1 120 ? 1.145 -3.010 -6.973 1.00 89.31 120 PHE A O 1
ATOM 988 N N . SER A 1 121 ? 1.973 -1.410 -8.313 1.00 89.69 121 SER A N 1
ATOM 989 C CA . SER A 1 121 ? 1.444 -0.274 -7.551 1.00 89.69 121 SER A CA 1
ATOM 990 C C . SER A 1 121 ? -0.086 -0.242 -7.545 1.00 89.69 121 SER A C 1
ATOM 992 O O . SER A 1 121 ? -0.703 -0.101 -6.487 1.00 89.69 121 SER A O 1
ATOM 994 N N . ILE A 1 122 ? -0.712 -0.440 -8.706 1.00 91.94 122 ILE A N 1
ATOM 995 C CA . ILE A 1 122 ? -2.173 -0.523 -8.838 1.00 91.94 122 ILE A CA 1
ATOM 996 C C . ILE A 1 122 ? -2.713 -1.737 -8.072 1.00 91.94 122 ILE A C 1
ATOM 998 O O . ILE A 1 122 ? -3.700 -1.619 -7.342 1.00 91.94 122 ILE A O 1
ATOM 1002 N N . LEU A 1 123 ? -2.046 -2.888 -8.185 1.00 94.31 123 LEU A N 1
ATOM 1003 C CA . LEU A 1 123 ? -2.420 -4.099 -7.456 1.00 94.31 123 LEU A CA 1
ATOM 1004 C C . LEU A 1 123 ? -2.370 -3.882 -5.939 1.00 94.31 123 LEU A C 1
ATOM 1006 O O . LEU A 1 123 ? -3.285 -4.289 -5.222 1.00 94.31 123 LEU A O 1
ATOM 1010 N N . TYR A 1 124 ? -1.343 -3.195 -5.439 1.00 93.38 124 TYR A N 1
ATOM 1011 C CA . TYR A 1 124 ? -1.274 -2.840 -4.028 1.00 93.38 124 TYR A CA 1
ATOM 1012 C C . TYR A 1 124 ? -2.424 -1.942 -3.582 1.00 93.38 124 TYR A C 1
ATOM 1014 O O . TYR A 1 124 ? -3.041 -2.211 -2.548 1.00 93.38 124 TYR A O 1
ATOM 1022 N N . LEU A 1 125 ? -2.728 -0.890 -4.348 1.00 94.31 125 LEU A N 1
ATOM 1023 C CA . LEU A 1 125 ? -3.861 -0.014 -4.057 1.00 94.31 125 LEU A CA 1
ATOM 1024 C C . LEU A 1 125 ? -5.152 -0.818 -3.945 1.00 94.31 125 LEU A C 1
ATOM 1026 O O . LEU A 1 125 ? -5.865 -0.694 -2.951 1.00 94.31 125 LEU A O 1
ATOM 1030 N N . PHE A 1 126 ? -5.399 -1.694 -4.917 1.00 95.88 126 PHE A N 1
ATOM 1031 C CA . PHE A 1 126 ? -6.568 -2.564 -4.939 1.00 95.88 126 PHE A CA 1
ATOM 103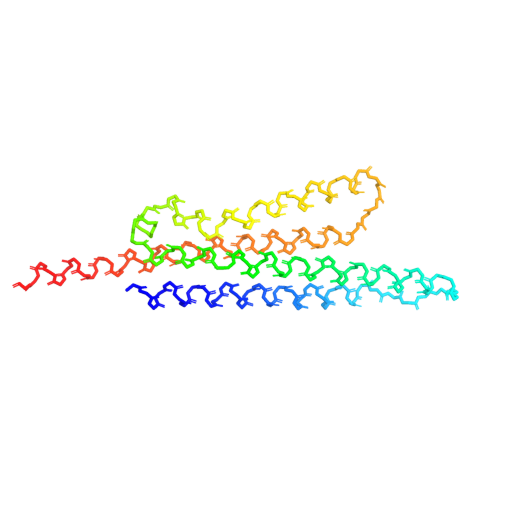2 C C . PHE A 1 126 ? -6.660 -3.445 -3.684 1.00 95.88 126 PHE A C 1
ATOM 1034 O O . PHE A 1 126 ? -7.692 -3.458 -3.003 1.00 95.88 126 PHE A O 1
ATOM 1041 N N . LEU A 1 127 ? -5.569 -4.128 -3.318 1.00 95.69 127 LEU A N 1
ATOM 1042 C CA . LEU A 1 127 ? -5.511 -4.947 -2.103 1.00 95.69 127 LEU A CA 1
ATOM 1043 C C . LEU A 1 127 ? -5.748 -4.111 -0.840 1.00 95.69 127 LEU A C 1
ATOM 1045 O O . LEU A 1 127 ? -6.471 -4.540 0.061 1.00 95.69 127 LEU A O 1
ATOM 1049 N N . THR A 1 128 ? -5.195 -2.902 -0.787 1.00 94.50 128 THR A N 1
ATOM 1050 C CA . THR A 1 128 ? -5.325 -1.997 0.360 1.00 94.50 128 THR A CA 1
ATOM 1051 C C . THR A 1 128 ? -6.749 -1.442 0.488 1.00 94.50 128 THR A C 1
ATOM 1053 O O . THR A 1 128 ? -7.275 -1.322 1.597 1.00 94.50 128 THR A O 1
ATOM 1056 N N . THR A 1 129 ? -7.435 -1.195 -0.630 1.00 96.00 129 THR A N 1
ATOM 1057 C CA . THR A 1 129 ? -8.862 -0.845 -0.647 1.00 96.00 129 THR A CA 1
ATOM 1058 C C . THR A 1 129 ? -9.731 -2.002 -0.152 1.00 96.00 129 THR A C 1
ATOM 1060 O O . THR A 1 129 ? -10.579 -1.795 0.718 1.00 96.00 129 THR A O 1
ATOM 1063 N N . ILE A 1 130 ? -9.504 -3.233 -0.627 1.00 96.88 130 ILE A N 1
ATOM 1064 C CA . ILE A 1 130 ? -10.212 -4.422 -0.109 1.00 96.88 130 ILE A CA 1
ATOM 1065 C C . ILE A 1 130 ? -9.989 -4.551 1.397 1.00 96.88 130 ILE A C 1
ATOM 1067 O O . ILE A 1 130 ? -10.923 -4.786 2.170 1.00 96.88 130 ILE A O 1
ATOM 1071 N N . GLN A 1 131 ? -8.745 -4.369 1.824 1.00 96.50 131 GLN A N 1
ATOM 1072 C CA . GLN A 1 131 ? -8.364 -4.451 3.217 1.00 96.50 131 GLN A CA 1
ATOM 1073 C C . GLN A 1 131 ? -9.102 -3.413 4.080 1.00 96.50 131 GLN A C 1
ATOM 1075 O O . GLN A 1 131 ? -9.589 -3.764 5.159 1.00 96.50 131 GLN A O 1
ATOM 1080 N N . PHE A 1 132 ? -9.263 -2.181 3.593 1.00 97.12 132 PHE A N 1
ATOM 1081 C CA . PHE A 1 132 ? -10.079 -1.152 4.240 1.00 97.12 132 PHE A CA 1
ATOM 1082 C C . PHE A 1 132 ? -11.554 -1.568 4.375 1.00 97.12 132 PHE A C 1
ATOM 1084 O O . PHE A 1 132 ? -12.147 -1.431 5.450 1.00 97.12 132 PHE A O 1
ATOM 1091 N N . LEU A 1 133 ? -12.154 -2.129 3.321 1.00 96.75 133 LEU A N 1
ATOM 1092 C CA . LEU A 1 133 ? -13.551 -2.583 3.361 1.00 96.75 133 LEU A CA 1
ATOM 1093 C C . LEU A 1 133 ? -13.753 -3.689 4.409 1.00 96.75 133 LEU A C 1
ATOM 1095 O O . LEU A 1 133 ? -14.699 -3.648 5.205 1.00 96.75 133 LEU A O 1
ATOM 1099 N N . LEU A 1 134 ? -12.827 -4.650 4.468 1.00 96.81 134 LEU A N 1
ATOM 1100 C CA . LEU A 1 134 ? -12.829 -5.705 5.484 1.00 96.81 134 LEU A CA 1
ATOM 1101 C C . LEU A 1 134 ? -12.626 -5.141 6.897 1.00 96.81 134 LEU A C 1
ATOM 1103 O O . LEU A 1 134 ? -13.281 -5.595 7.842 1.00 96.81 134 LEU A O 1
ATOM 1107 N N . PHE A 1 135 ? -11.761 -4.137 7.046 1.00 96.12 135 PHE A N 1
ATOM 1108 C CA . PHE A 1 135 ? -11.533 -3.437 8.307 1.00 96.12 135 PHE A CA 1
ATOM 1109 C C . PHE A 1 135 ? -12.807 -2.752 8.812 1.00 96.12 135 PHE A C 1
ATOM 1111 O O . PHE A 1 135 ? -13.202 -2.968 9.963 1.00 96.12 135 PHE A O 1
ATOM 1118 N N . ARG A 1 136 ? -13.520 -2.018 7.946 1.00 94.69 136 ARG A N 1
ATOM 1119 C CA . ARG A 1 136 ? -14.800 -1.385 8.306 1.00 94.69 136 ARG A CA 1
ATOM 1120 C C . ARG A 1 136 ? -15.870 -2.395 8.676 1.00 94.69 136 ARG A C 1
ATOM 1122 O O . ARG A 1 136 ? -16.527 -2.220 9.703 1.00 94.69 136 ARG A O 1
ATOM 1129 N N . LYS A 1 137 ? -16.008 -3.478 7.907 1.00 94.12 137 LYS A N 1
ATOM 1130 C CA . LYS A 1 137 ? -16.951 -4.556 8.239 1.00 94.12 137 LYS A CA 1
ATOM 1131 C C . LYS A 1 137 ? -16.658 -5.142 9.622 1.00 94.12 137 LYS A C 1
ATOM 1133 O O . LYS A 1 137 ? -17.582 -5.443 10.376 1.00 94.12 137 LYS A O 1
ATOM 1138 N N . LYS A 1 138 ? -15.376 -5.292 9.973 1.00 94.12 138 LYS A N 1
ATOM 1139 C CA . LYS A 1 138 ? -14.966 -5.835 11.271 1.00 94.12 138 LYS A CA 1
ATOM 1140 C C . LYS A 1 138 ? -15.248 -4.873 12.426 1.00 94.12 138 LYS A C 1
ATOM 1142 O O . LYS A 1 138 ? -15.730 -5.339 13.453 1.00 94.12 138 LYS A O 1
ATOM 1147 N N . ILE A 1 139 ? -14.981 -3.576 12.261 1.00 92.19 139 ILE A N 1
ATOM 1148 C CA . ILE A 1 139 ? -15.254 -2.562 13.292 1.00 92.19 139 ILE A CA 1
ATOM 1149 C C . ILE A 1 139 ? -16.745 -2.430 13.564 1.00 92.19 139 ILE A C 1
ATOM 1151 O O . ILE A 1 139 ? -17.137 -2.502 14.724 1.00 92.19 139 ILE A O 1
ATOM 1155 N N . ASN A 1 140 ? -17.565 -2.286 12.519 1.00 91.44 140 ASN A N 1
ATOM 1156 C CA . ASN A 1 140 ? -19.009 -2.119 12.686 1.00 91.44 140 ASN A CA 1
ATOM 1157 C C . ASN A 1 140 ? -19.608 -3.318 13.434 1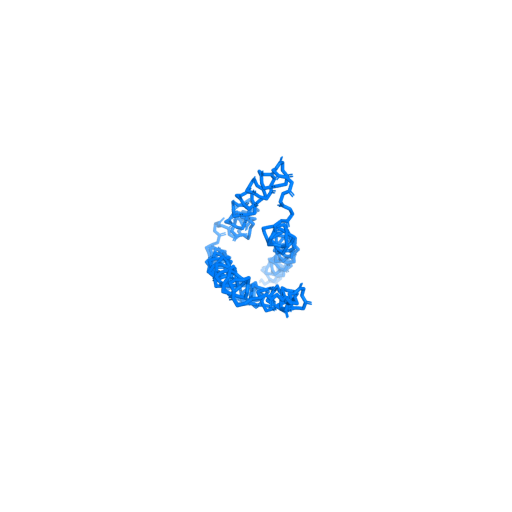.00 91.44 140 ASN A C 1
ATOM 1159 O O . ASN A 1 140 ? -20.312 -3.138 14.416 1.00 91.44 140 ASN A O 1
ATOM 1163 N N . LYS A 1 141 ? -19.208 -4.545 13.065 1.00 91.06 141 LYS A N 1
ATOM 1164 C CA . LYS A 1 141 ? -19.646 -5.757 13.770 1.00 91.06 141 LYS A CA 1
ATOM 1165 C C . LYS A 1 141 ? -19.262 -5.758 15.255 1.00 91.06 141 LYS A C 1
ATOM 1167 O O . LYS A 1 141 ? -20.000 -6.304 16.062 1.00 91.06 141 LYS A O 1
ATOM 1172 N N . THR A 1 142 ? -18.093 -5.232 15.617 1.00 88.44 142 THR A N 1
ATOM 1173 C CA . THR A 1 142 ? -17.674 -5.161 17.024 1.00 88.44 142 THR A CA 1
ATOM 1174 C C . THR A 1 142 ? -18.484 -4.118 17.797 1.00 88.44 142 THR A C 1
ATOM 1176 O O . THR A 1 142 ? -18.929 -4.427 18.896 1.00 88.44 142 THR A O 1
ATOM 1179 N N . LEU A 1 143 ? -18.754 -2.954 17.200 1.00 85.56 143 LEU A N 1
ATOM 1180 C CA . LEU A 1 143 ? -19.595 -1.911 17.804 1.00 85.56 143 LEU A CA 1
ATOM 1181 C C . LEU A 1 143 ? -21.046 -2.383 18.017 1.00 85.56 143 LEU A C 1
ATOM 1183 O O . LEU A 1 143 ? -21.625 -2.140 19.073 1.00 85.56 143 LEU A O 1
ATOM 1187 N N . ASP A 1 144 ? -21.615 -3.122 17.060 1.00 84.19 144 ASP A N 1
ATOM 1188 C CA . ASP A 1 144 ? -22.970 -3.689 17.178 1.00 84.19 144 ASP A CA 1
ATOM 1189 C C . ASP A 1 144 ? -23.091 -4.719 18.317 1.00 84.19 144 ASP A C 1
ATOM 1191 O O . ASP A 1 144 ? -24.174 -4.948 18.850 1.00 84.19 144 ASP A O 1
ATOM 1195 N N . ILE A 1 145 ? -21.993 -5.394 18.671 1.00 83.31 145 ILE A N 1
ATOM 1196 C CA . ILE A 1 145 ? -21.967 -6.357 19.781 1.00 83.31 145 ILE A CA 1
ATOM 1197 C C . ILE A 1 145 ? -21.839 -5.618 21.115 1.00 83.31 145 ILE A C 1
ATOM 1199 O O . ILE A 1 145 ? -22.560 -5.951 22.050 1.00 83.31 145 ILE A O 1
ATOM 1203 N N . GLU A 1 146 ? -20.956 -4.619 21.197 1.00 80.81 146 GLU A N 1
ATOM 1204 C CA . GLU A 1 146 ? -20.757 -3.803 22.406 1.00 80.81 146 GLU A CA 1
ATOM 1205 C C . GLU A 1 146 ? -22.057 -3.081 22.805 1.00 80.81 146 GLU A C 1
ATOM 1207 O O . GLU A 1 146 ? -22.493 -3.194 23.948 1.00 80.81 146 GLU A O 1
ATOM 1212 N N . THR A 1 147 ? -22.750 -2.468 21.840 1.00 79.69 147 THR A N 1
ATOM 1213 C CA . THR A 1 147 ? -24.053 -1.811 22.068 1.00 79.69 147 THR A CA 1
ATOM 1214 C C . THR A 1 147 ? -25.144 -2.774 22.536 1.00 79.69 147 THR A C 1
ATOM 1216 O O . THR A 1 147 ? -25.935 -2.432 23.408 1.00 79.69 147 THR A O 1
ATOM 1219 N N . LYS A 1 148 ? -25.196 -4.002 22.005 1.00 78.94 148 LYS A N 1
ATOM 1220 C CA . LYS A 1 148 ? -26.170 -5.008 22.461 1.00 78.94 148 LYS A CA 1
ATOM 1221 C C . LYS A 1 148 ? -25.930 -5.456 23.899 1.00 78.94 148 LYS A C 1
ATOM 1223 O O . LYS A 1 148 ? -26.904 -5.675 24.607 1.00 78.94 148 LYS A O 1
ATOM 1228 N N . ILE A 1 149 ? -24.669 -5.589 24.315 1.00 78.81 149 ILE A N 1
ATOM 1229 C CA . ILE A 1 149 ? -24.311 -5.987 25.685 1.00 78.81 149 ILE A CA 1
ATOM 1230 C C . ILE A 1 149 ? -24.730 -4.904 26.686 1.00 78.81 149 ILE A C 1
ATOM 1232 O O . ILE A 1 149 ? -25.274 -5.243 27.734 1.00 78.81 149 ILE A O 1
ATOM 1236 N N . GLU A 1 150 ? -24.529 -3.625 26.352 1.00 73.12 150 GLU A N 1
ATOM 1237 C CA . GLU A 1 150 ? -24.952 -2.495 27.195 1.00 73.12 150 GLU A CA 1
ATOM 1238 C C . GLU A 1 150 ? -26.472 -2.415 27.383 1.00 73.12 150 GLU A C 1
ATOM 1240 O O . GLU A 1 150 ? -26.918 -2.003 28.442 1.00 73.12 150 GLU A O 1
ATOM 1245 N N . VAL A 1 151 ? -27.276 -2.829 26.398 1.00 74.44 151 VAL A N 1
ATOM 1246 C CA . VAL A 1 151 ? -28.750 -2.808 26.506 1.00 74.44 151 VAL A CA 1
ATOM 1247 C C . VAL A 1 151 ? -29.297 -3.971 27.352 1.00 74.44 151 VAL A C 1
ATOM 1249 O O . VAL A 1 151 ? -30.422 -3.900 27.840 1.00 74.44 151 VAL A O 1
ATOM 1252 N N . THR A 1 152 ? -28.536 -5.057 27.518 1.00 71.38 152 THR A N 1
ATOM 1253 C CA . THR A 1 152 ? -28.951 -6.250 28.287 1.00 71.38 152 THR A CA 1
ATOM 1254 C C . THR A 1 152 ? -28.516 -6.266 29.756 1.00 71.38 152 THR A C 1
ATOM 1256 O O . THR A 1 152 ? -28.946 -7.168 30.475 1.00 71.38 152 THR A O 1
ATOM 1259 N N . ASN A 1 153 ? -27.680 -5.318 30.190 1.00 60.09 153 ASN A N 1
ATOM 1260 C CA . ASN A 1 153 ? -27.226 -5.165 31.580 1.00 60.09 153 ASN A CA 1
ATOM 1261 C C . ASN A 1 153 ? -27.904 -3.965 32.243 1.00 60.09 153 ASN A C 1
ATOM 1263 O O . ASN A 1 153 ? -28.115 -4.037 33.473 1.00 60.09 153 ASN A O 1
#

pLDDT: mean 86.7, std 8.88, range [58.06, 97.12]